Protein AF-A0A941I2F0-F1 (afdb_monomer_lite)

InterPro domains:
  IPR019109 Magnetosome protein MamF/MmsF [PF09685] (16-125)

Secondary structure (DSSP, 8-state):
---PPPPHHHHHHHHHHHHHHHHHHHT-HHHHHHHHHHHHHHHTT-S-HHHHHHHHHHHHHHHHHHHHHHHHHHHHHHHS-TT-HHHHHHHHHHHHHHHHHHHHHHHHHHHHHHTT-----TTT---S-----

pLDDT: mean 85.78, std 14.59, range [35.97, 96.94]

Foldseek 3Di:
DPPPQDDPVLLVLLLLLLVLLLCLLPPNVVVSLVVLVVSCVVCVVPPDPSNNQSSVCSNVLSVVLVCVLVVVLVVLVVPDDPPDPVSVVVNVVVNVVSSVVSNVVSVVSNVCSNVVHRDADPVHRDPPDPPDD

Radius of gyration: 17.44 Å; chains: 1; bounding box: 55×26×45 Å

Structure (mmCIF, N/CA/C/O backbone):
data_AF-A0A941I2F0-F1
#
_entry.id   AF-A0A941I2F0-F1
#
loop_
_atom_site.group_PDB
_atom_site.id
_atom_site.type_symbol
_atom_site.label_atom_id
_atom_site.label_alt_id
_atom_site.label_comp_id
_atom_site.label_asym_id
_atom_site.label_entity_id
_atom_site.label_seq_id
_atom_site.pdbx_PDB_ins_code
_atom_site.Cartn_x
_atom_site.Cartn_y
_atom_site.Cartn_z
_atom_site.occupancy
_atom_site.B_iso_or_equiv
_atom_site.auth_seq_id
_atom_site.auth_comp_id
_atom_site.auth_asym_id
_atom_site.auth_atom_id
_atom_site.pdbx_PDB_model_num
ATOM 1 N N . MET A 1 1 ? -28.954 8.403 13.097 1.00 41.62 1 MET A N 1
ATOM 2 C CA . MET A 1 1 ? -27.986 7.330 13.417 1.00 41.62 1 MET A CA 1
ATOM 3 C C . MET A 1 1 ? -26.978 7.910 14.399 1.00 41.62 1 MET A C 1
ATOM 5 O O . MET A 1 1 ? -26.271 8.837 14.033 1.00 41.62 1 MET A O 1
ATOM 9 N N . LYS A 1 2 ? -27.016 7.498 15.673 1.00 35.97 2 LYS A N 1
ATOM 10 C CA . LYS A 1 2 ? -26.132 8.026 16.726 1.00 35.97 2 LYS A CA 1
ATOM 11 C C . LYS A 1 2 ? -24.706 7.631 16.341 1.00 35.97 2 LYS A C 1
ATOM 13 O O . LYS A 1 2 ? -24.436 6.437 16.247 1.00 35.97 2 LYS A O 1
ATOM 18 N N . ILE A 1 3 ? -23.839 8.596 16.041 1.00 53.66 3 ILE A N 1
ATOM 19 C CA . ILE A 1 3 ? -22.414 8.311 15.876 1.00 53.66 3 ILE A CA 1
ATOM 20 C C . ILE A 1 3 ? -21.947 7.926 17.280 1.00 53.66 3 ILE A C 1
ATOM 22 O O . ILE A 1 3 ? -21.786 8.793 18.133 1.00 53.66 3 ILE A O 1
ATOM 26 N N . LEU A 1 4 ? -21.916 6.622 17.577 1.00 63.59 4 LEU A N 1
ATOM 27 C CA . LEU A 1 4 ? -21.262 6.140 18.785 1.00 63.59 4 LEU A CA 1
ATOM 28 C C . LEU A 1 4 ? -19.812 6.595 18.662 1.00 63.59 4 LEU A C 1
ATOM 30 O O . LEU A 1 4 ? -19.158 6.291 17.665 1.00 63.59 4 LEU A O 1
ATOM 34 N N . GLU A 1 5 ? -19.344 7.347 19.653 1.00 75.50 5 GLU A N 1
ATOM 35 C CA . GLU A 1 5 ? -17.921 7.614 19.816 1.00 75.50 5 GLU A CA 1
ATOM 36 C C . GLU A 1 5 ? -17.171 6.274 19.692 1.00 75.50 5 GLU A C 1
ATOM 38 O O . GLU A 1 5 ? -17.550 5.302 20.361 1.00 75.50 5 GLU A O 1
ATOM 43 N N . PRO A 1 6 ? -16.174 6.173 18.797 1.00 78.25 6 PRO A N 1
ATOM 44 C CA . PRO A 1 6 ? -15.501 4.914 18.520 1.00 78.25 6 PRO A CA 1
ATOM 45 C C . PRO A 1 6 ? -14.840 4.386 19.789 1.00 78.25 6 PRO A C 1
ATOM 47 O O . PRO A 1 6 ? -14.149 5.111 20.511 1.00 78.25 6 PRO A O 1
ATOM 50 N N . THR A 1 7 ? -15.039 3.100 20.071 1.00 88.62 7 THR A N 1
ATOM 51 C CA . THR A 1 7 ? -14.451 2.495 21.265 1.00 88.62 7 THR A CA 1
ATOM 52 C C . THR A 1 7 ? -12.928 2.429 21.138 1.00 88.62 7 THR A C 1
ATOM 54 O O . THR A 1 7 ? -12.366 2.311 20.045 1.00 88.62 7 THR A O 1
ATOM 57 N N . LYS A 1 8 ? -12.223 2.444 22.275 1.00 88.75 8 LYS A N 1
ATOM 58 C CA . LYS A 1 8 ? -10.757 2.301 22.297 1.00 88.75 8 LYS A CA 1
ATOM 59 C C . LYS A 1 8 ? -10.294 1.027 21.572 1.00 88.75 8 LYS A C 1
ATOM 61 O O . LYS A 1 8 ? -9.271 1.050 20.893 1.00 88.75 8 LYS A O 1
ATOM 66 N N . GLN A 1 9 ? -11.066 -0.055 21.679 1.00 90.75 9 GLN A N 1
ATOM 67 C CA . GLN A 1 9 ? -10.789 -1.324 21.0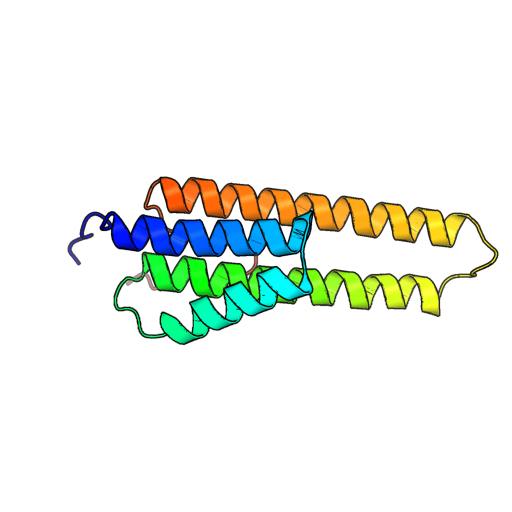08 1.00 90.75 9 GLN A CA 1
ATOM 68 C C . GLN A 1 9 ? -10.900 -1.206 19.479 1.00 90.75 9 GLN A C 1
ATOM 70 O O . GLN A 1 9 ? -10.044 -1.715 18.760 1.00 90.75 9 GLN A O 1
ATOM 75 N N . GLU A 1 10 ? -11.899 -0.488 18.963 1.00 90.06 10 GLU A N 1
ATOM 76 C CA . GLU A 1 10 ? -12.048 -0.249 17.521 1.00 90.06 10 GLU A CA 1
ATOM 77 C C . GLU A 1 10 ? -10.893 0.577 16.952 1.00 90.06 10 GLU A C 1
ATOM 79 O O . GLU A 1 10 ? -10.351 0.234 15.901 1.00 90.06 10 GLU A O 1
ATOM 84 N N . ILE A 1 11 ? -10.466 1.616 17.677 1.00 91.25 11 ILE A N 1
ATOM 85 C CA . ILE A 1 11 ? -9.292 2.429 17.325 1.00 91.25 11 ILE A CA 1
ATOM 86 C C . ILE A 1 11 ? -8.024 1.565 17.289 1.00 91.25 11 ILE A C 1
ATOM 88 O O . ILE A 1 11 ? -7.201 1.698 16.380 1.00 91.25 11 ILE A O 1
ATOM 92 N N . GLN A 1 12 ? -7.860 0.643 18.241 1.00 92.50 12 GLN A N 1
ATOM 93 C CA . GLN A 1 12 ? -6.717 -0.272 18.270 1.00 92.50 12 GLN A CA 1
ATOM 94 C C . GLN A 1 12 ? -6.710 -1.227 17.075 1.00 92.50 12 GLN A C 1
ATOM 96 O O . GLN A 1 12 ? -5.672 -1.389 16.437 1.00 92.50 12 GLN A O 1
ATOM 101 N N . ILE A 1 13 ? -7.849 -1.826 16.723 1.00 91.00 13 ILE A N 1
ATOM 102 C CA . ILE A 1 13 ? -7.932 -2.733 15.568 1.00 91.00 13 ILE A CA 1
ATOM 103 C C . ILE A 1 13 ? -7.689 -1.961 14.264 1.00 91.00 13 ILE A C 1
ATOM 105 O O . ILE A 1 13 ? -6.891 -2.397 13.433 1.00 91.00 13 ILE A O 1
ATOM 109 N N . ALA A 1 14 ? -8.316 -0.791 14.102 1.00 92.19 14 ALA A N 1
ATOM 110 C CA . ALA A 1 14 ? -8.147 0.053 12.920 1.00 92.19 14 ALA A CA 1
ATOM 111 C C . ALA A 1 14 ? -6.693 0.526 12.748 1.00 92.19 14 ALA A C 1
ATOM 113 O O . ALA A 1 14 ? -6.138 0.440 11.653 1.00 92.19 14 ALA A O 1
ATOM 114 N N . SER A 1 15 ? -6.048 0.976 13.828 1.00 93.62 15 SER A N 1
ATOM 115 C CA . SER A 1 15 ? -4.645 1.404 13.777 1.00 93.62 15 SER A CA 1
ATOM 116 C C . SER A 1 15 ? -3.699 0.227 13.539 1.00 93.62 15 SER A C 1
ATOM 118 O O . SER A 1 15 ? -2.787 0.360 12.732 1.00 93.62 15 SER A O 1
ATOM 120 N N . THR A 1 16 ? -3.966 -0.950 14.119 1.00 94.38 16 THR A N 1
ATOM 121 C CA . THR A 1 16 ? -3.192 -2.178 13.852 1.00 94.38 16 THR A CA 1
ATOM 122 C C . THR A 1 16 ? -3.251 -2.566 12.377 1.00 94.38 16 THR A C 1
ATOM 124 O O . THR A 1 16 ? -2.223 -2.909 11.798 1.00 94.38 16 THR A O 1
ATOM 127 N N . ALA A 1 17 ? -4.418 -2.465 11.735 1.00 92.88 17 ALA A N 1
ATOM 128 C CA . ALA A 1 17 ? -4.549 -2.729 10.304 1.00 92.88 17 ALA A CA 1
ATOM 129 C C . ALA A 1 17 ? -3.693 -1.770 9.459 1.00 92.88 17 ALA A C 1
ATOM 131 O O . ALA A 1 17 ? -2.966 -2.212 8.568 1.00 92.88 17 ALA A O 1
ATOM 132 N N . ALA A 1 18 ? -3.714 -0.473 9.776 1.00 93.12 18 ALA A N 1
ATOM 133 C CA . ALA A 1 18 ? -2.884 0.520 9.096 1.00 93.12 18 ALA A CA 1
ATOM 134 C C . ALA A 1 18 ? -1.377 0.312 9.355 1.00 93.12 18 ALA A C 1
ATOM 136 O O . ALA A 1 18 ? -0.563 0.446 8.441 1.00 93.12 18 ALA A O 1
ATOM 137 N N . THR A 1 19 ? -0.993 -0.075 10.574 1.00 94.94 19 THR A N 1
ATOM 138 C CA . THR A 1 19 ? 0.391 -0.420 10.921 1.00 94.94 19 THR A CA 1
ATOM 139 C C . THR A 1 19 ? 0.868 -1.667 10.184 1.00 94.94 19 THR A C 1
ATOM 141 O O . THR A 1 19 ? 1.978 -1.660 9.662 1.00 94.94 19 THR A O 1
ATOM 144 N N . LEU A 1 20 ? 0.049 -2.718 10.087 1.00 93.81 20 LEU A N 1
ATOM 145 C CA . LEU A 1 20 ? 0.385 -3.925 9.326 1.00 93.81 20 LEU A CA 1
ATOM 146 C C . LEU A 1 20 ? 0.533 -3.628 7.831 1.00 93.81 20 LEU A C 1
ATOM 148 O O . LEU A 1 20 ? 1.452 -4.141 7.198 1.00 93.81 20 LEU A O 1
ATOM 152 N N . TYR A 1 21 ? -0.306 -2.750 7.276 1.00 93.62 21 TYR A N 1
ATOM 153 C CA . TYR A 1 21 ? -0.127 -2.243 5.915 1.00 93.62 21 TYR A CA 1
ATOM 154 C C . TYR A 1 21 ? 1.218 -1.518 5.739 1.00 93.62 21 TYR A C 1
ATOM 156 O O . TYR A 1 21 ? 1.950 -1.806 4.792 1.00 93.62 21 TYR A O 1
ATOM 164 N N . LEU A 1 22 ? 1.574 -0.612 6.657 1.00 93.81 22 LEU A N 1
ATOM 165 C CA . LEU A 1 22 ? 2.858 0.095 6.615 1.00 93.81 22 LEU A CA 1
ATOM 166 C C . LEU A 1 22 ? 4.038 -0.870 6.750 1.00 93.81 22 LEU A C 1
ATOM 168 O O . LEU A 1 22 ? 5.001 -0.757 6.000 1.00 93.81 22 LEU A O 1
ATOM 172 N N . LEU A 1 23 ? 3.948 -1.850 7.651 1.00 94.19 23 LEU A N 1
ATOM 173 C CA . LEU A 1 23 ? 4.983 -2.862 7.843 1.00 94.19 23 LEU A CA 1
ATOM 174 C C . LEU A 1 23 ? 5.163 -3.731 6.592 1.00 94.19 23 LEU A C 1
ATOM 176 O O . LEU A 1 23 ? 6.299 -4.051 6.237 1.00 94.19 23 LEU A O 1
ATOM 180 N N . ASN A 1 24 ? 4.060 -4.054 5.908 1.00 93.62 24 ASN A N 1
ATOM 181 C CA . ASN A 1 24 ? 4.067 -4.755 4.626 1.00 93.62 24 ASN A CA 1
ATOM 182 C C . ASN A 1 24 ? 4.819 -3.956 3.559 1.00 93.62 24 ASN A C 1
ATOM 184 O O . ASN A 1 24 ? 5.621 -4.509 2.820 1.00 93.62 24 ASN A O 1
ATOM 188 N N . ILE A 1 25 ? 4.612 -2.647 3.479 1.00 89.62 25 ILE A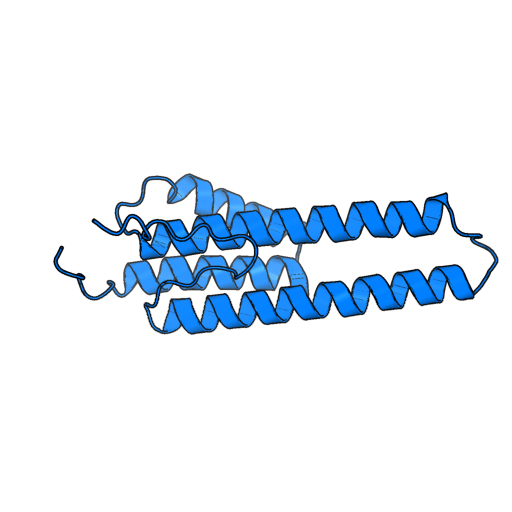 N 1
ATOM 189 C CA . ILE A 1 25 ? 5.312 -1.860 2.464 1.00 89.62 25 ILE A CA 1
ATOM 190 C C . ILE A 1 25 ? 6.773 -1.622 2.852 1.00 89.62 25 ILE A C 1
ATOM 192 O O . ILE A 1 25 ? 7.628 -1.675 1.984 1.00 89.62 25 ILE A O 1
ATOM 196 N N . LEU A 1 26 ? 7.087 -1.417 4.131 1.00 89.81 26 LEU A N 1
ATOM 197 C CA . LEU A 1 26 ? 8.386 -0.875 4.525 1.00 89.81 26 LEU A CA 1
ATOM 198 C C . LEU A 1 26 ? 9.465 -1.930 4.823 1.00 89.81 26 LEU A C 1
ATOM 200 O O . LEU A 1 26 ? 10.620 -1.721 4.465 1.00 89.81 26 LEU A O 1
ATOM 204 N N . ILE A 1 27 ? 9.123 -3.029 5.511 1.00 86.69 27 ILE A N 1
ATOM 205 C CA . ILE A 1 27 ? 10.139 -3.944 6.077 1.00 86.69 27 ILE A CA 1
ATOM 206 C C . ILE A 1 27 ? 9.839 -5.421 5.782 1.00 86.69 27 ILE A C 1
ATOM 208 O O . ILE A 1 27 ? 10.747 -6.171 5.432 1.00 86.69 27 ILE A O 1
ATOM 212 N N . LEU A 1 28 ? 8.586 -5.868 5.936 1.00 90.06 28 LEU A N 1
ATOM 213 C CA . LEU A 1 28 ? 8.211 -7.285 5.841 1.00 90.06 28 LEU A CA 1
ATOM 214 C C . LEU A 1 28 ? 6.954 -7.475 4.975 1.00 90.06 28 LEU A C 1
ATOM 216 O O . LEU A 1 28 ? 5.884 -7.729 5.530 1.00 90.06 28 LEU A O 1
ATOM 220 N N . PRO A 1 29 ? 7.052 -7.412 3.635 1.00 80.94 29 PRO A N 1
ATOM 221 C CA . PRO A 1 29 ? 5.893 -7.503 2.748 1.00 80.94 29 PRO A CA 1
ATOM 222 C C . PRO A 1 29 ? 5.082 -8.774 2.958 1.00 80.94 29 PRO A C 1
ATOM 224 O O . PRO A 1 29 ? 3.967 -8.741 3.471 1.00 80.94 29 PRO A O 1
ATOM 227 N N . PHE A 1 30 ? 5.664 -9.933 2.672 1.00 86.75 30 PHE A N 1
ATOM 228 C CA . PHE A 1 30 ? 4.901 -11.176 2.732 1.00 86.75 30 PHE A CA 1
ATOM 229 C C . PHE A 1 30 ? 4.390 -11.495 4.141 1.00 86.75 30 PHE A C 1
ATOM 231 O O . PHE A 1 30 ? 3.231 -11.873 4.298 1.00 86.75 30 PHE A O 1
ATOM 238 N N . LEU A 1 31 ? 5.212 -11.296 5.177 1.00 89.75 31 LEU A N 1
ATOM 239 C CA . LEU A 1 31 ? 4.803 -11.633 6.539 1.00 89.75 31 LEU A CA 1
ATOM 240 C C . LEU A 1 31 ? 3.720 -10.685 7.066 1.00 89.75 31 LEU A C 1
ATOM 242 O O . LEU A 1 31 ? 2.715 -11.145 7.605 1.00 89.75 31 LEU A O 1
ATOM 246 N N . ALA A 1 32 ? 3.883 -9.371 6.898 1.00 91.31 32 ALA A N 1
ATOM 247 C CA . ALA A 1 32 ? 2.891 -8.418 7.379 1.00 91.31 32 ALA A CA 1
ATOM 248 C C . ALA A 1 32 ? 1.596 -8.478 6.559 1.00 91.31 32 ALA A C 1
ATOM 250 O O . ALA A 1 32 ? 0.523 -8.288 7.129 1.00 91.31 32 ALA A O 1
ATOM 251 N N . PHE A 1 33 ? 1.659 -8.825 5.268 1.00 91.38 33 PHE A N 1
ATOM 252 C CA . PHE A 1 33 ? 0.463 -9.109 4.476 1.00 91.38 33 PHE A CA 1
ATOM 253 C C . PHE A 1 33 ? -0.300 -10.329 4.996 1.00 91.38 33 PHE A C 1
ATOM 255 O O . PHE A 1 33 ? -1.518 -10.265 5.147 1.00 91.38 33 PHE A O 1
ATOM 262 N N . VAL A 1 34 ? 0.394 -11.422 5.333 1.00 93.06 34 VAL A N 1
ATOM 263 C CA . VAL A 1 34 ? -0.242 -12.606 5.935 1.00 93.06 34 VAL A CA 1
ATOM 264 C C . VAL A 1 34 ? -0.890 -12.250 7.273 1.00 93.06 34 VAL A C 1
ATOM 266 O O . VAL A 1 34 ? -2.042 -12.610 7.509 1.00 93.06 34 VAL A O 1
ATOM 269 N N . LEU A 1 35 ? -0.206 -11.486 8.129 1.00 93.25 35 LEU A N 1
ATOM 270 C CA . LEU A 1 35 ? -0.777 -11.013 9.394 1.00 93.25 35 LEU A CA 1
ATOM 271 C C . LEU A 1 35 ? -1.999 -10.108 9.177 1.00 93.25 35 LEU A C 1
ATOM 273 O O . LEU A 1 35 ? -2.991 -10.240 9.894 1.00 93.25 35 LEU A O 1
ATOM 277 N N . LEU A 1 36 ? -1.960 -9.227 8.174 1.00 92.19 36 LEU A N 1
ATOM 278 C CA . LEU A 1 36 ? -3.091 -8.380 7.799 1.00 92.19 36 LEU A CA 1
ATOM 279 C C . LEU A 1 36 ? -4.271 -9.214 7.284 1.00 92.19 36 LEU A C 1
ATOM 281 O O . LEU A 1 36 ? -5.409 -8.939 7.655 1.00 92.19 36 LEU A O 1
ATOM 285 N N . LEU A 1 37 ? -4.012 -10.259 6.495 1.00 92.12 37 LEU A N 1
ATOM 286 C CA . LEU A 1 37 ? -5.032 -11.182 6.001 1.00 92.12 37 LEU A CA 1
ATOM 287 C C . LEU A 1 37 ? -5.686 -11.963 7.148 1.00 92.12 37 LEU A C 1
ATOM 289 O O . LEU A 1 37 ? -6.909 -12.086 7.183 1.00 92.12 37 LEU A O 1
ATOM 293 N N . VAL A 1 38 ? -4.898 -12.442 8.114 1.00 94.12 38 VAL A N 1
ATOM 294 C CA . VAL A 1 38 ? -5.415 -13.103 9.324 1.00 94.12 38 VAL A CA 1
ATOM 295 C C . VAL A 1 38 ? -6.261 -12.130 10.147 1.00 94.12 38 VAL A C 1
ATOM 297 O O . VAL A 1 38 ? -7.364 -12.475 10.576 1.00 94.12 38 VAL A O 1
ATOM 300 N N . LEU A 1 39 ? -5.792 -10.891 10.333 1.00 92.19 39 LEU A N 1
ATOM 301 C CA . LEU A 1 39 ? -6.553 -9.852 11.028 1.00 92.19 39 LEU A CA 1
ATOM 302 C C . LEU A 1 39 ? -7.867 -9.542 10.297 1.00 92.19 39 LEU A C 1
ATOM 304 O O . LEU A 1 39 ? -8.906 -9.413 10.952 1.00 92.19 39 LEU A O 1
ATOM 308 N N . TYR A 1 40 ? -7.820 -9.484 8.962 1.00 91.31 40 TYR A N 1
ATOM 309 C CA . TYR A 1 40 ? -8.972 -9.295 8.088 1.00 91.31 40 TYR A CA 1
ATOM 310 C C . TYR A 1 40 ? -10.001 -10.410 8.257 1.00 91.31 40 TYR A C 1
ATOM 312 O O . TYR A 1 40 ? -11.162 -10.138 8.544 1.00 91.31 40 TYR A O 1
ATOM 320 N N . GLN A 1 41 ? -9.578 -11.669 8.159 1.00 91.12 41 GLN A N 1
ATOM 321 C CA . GLN A 1 41 ? -10.462 -12.824 8.327 1.00 91.12 41 GLN A CA 1
ATOM 322 C C . GLN A 1 41 ? -11.075 -12.896 9.727 1.00 91.12 41 GLN A C 1
ATOM 324 O O . GLN A 1 41 ? -12.226 -13.297 9.863 1.00 91.12 41 GLN A O 1
ATOM 329 N N . ARG A 1 42 ? -10.344 -12.477 10.765 1.00 90.62 42 ARG A N 1
ATOM 330 C CA . ARG A 1 42 ? -10.831 -12.497 12.150 1.00 90.62 42 ARG A CA 1
ATOM 331 C C . ARG A 1 42 ? -11.863 -11.406 12.453 1.00 90.62 42 ARG A C 1
ATOM 333 O O . ARG A 1 42 ? -12.714 -11.617 13.308 1.00 90.62 42 ARG A O 1
ATOM 340 N N . HIS A 1 43 ? -11.789 -10.255 11.782 1.00 88.62 43 HIS A N 1
ATOM 341 C CA . HIS A 1 43 ? -12.650 -9.095 12.061 1.00 88.62 43 HIS A CA 1
ATOM 342 C C . HIS A 1 43 ? -13.515 -8.663 10.866 1.00 88.62 43 HIS A C 1
ATOM 344 O O . HIS A 1 43 ? -14.078 -7.570 10.887 1.00 88.62 43 HIS A O 1
ATOM 350 N N . ARG A 1 44 ? -13.657 -9.509 9.836 1.00 82.81 44 ARG A N 1
ATOM 351 C CA . ARG A 1 44 ? -14.486 -9.228 8.647 1.00 82.81 44 ARG A CA 1
ATOM 352 C C . ARG A 1 44 ? -15.947 -8.931 8.983 1.00 82.81 44 ARG A C 1
ATOM 354 O O . ARG A 1 44 ? -16.532 -8.056 8.359 1.00 82.81 44 ARG A O 1
ATOM 361 N N . ASP A 1 45 ? -16.495 -9.602 9.995 1.00 84.19 45 ASP A N 1
ATOM 362 C CA . ASP A 1 45 ? -17.903 -9.482 10.395 1.00 84.19 45 ASP A CA 1
ATOM 363 C C . ASP A 1 45 ? -18.071 -8.564 11.627 1.00 84.19 45 ASP A C 1
ATOM 365 O O . ASP A 1 45 ? -19.094 -8.583 12.310 1.00 84.19 45 ASP A O 1
ATOM 369 N N . HIS A 1 46 ? -17.052 -7.755 11.948 1.00 84.62 46 HIS A N 1
ATOM 370 C CA . HIS A 1 46 ? -17.090 -6.847 13.094 1.00 84.62 46 HIS A CA 1
ATOM 371 C C . HIS A 1 46 ? -18.136 -5.743 12.878 1.00 84.62 46 HIS A C 1
ATOM 373 O O . HIS A 1 46 ? -18.117 -5.062 11.860 1.00 84.62 46 HIS A O 1
ATOM 379 N N . VAL A 1 47 ? -19.019 -5.508 13.849 1.00 82.00 47 VAL A N 1
ATOM 380 C CA . VAL A 1 47 ? -20.157 -4.570 13.720 1.00 82.00 47 VAL A CA 1
ATOM 381 C C . VAL A 1 47 ? -19.765 -3.096 13.534 1.00 82.00 47 VAL A C 1
ATOM 383 O O . VAL A 1 47 ? -20.547 -2.317 12.995 1.00 82.00 47 VAL A O 1
ATOM 386 N N . SER A 1 48 ? -18.557 -2.699 13.951 1.00 84.94 48 SER A N 1
ATOM 387 C CA . SER A 1 48 ? -18.070 -1.321 13.776 1.00 84.94 48 SER A CA 1
ATOM 388 C C . SER A 1 48 ? -17.660 -1.018 12.333 1.00 84.94 48 SER A C 1
ATOM 390 O O . SER A 1 48 ? -16.764 -1.653 11.765 1.00 84.94 48 SER A O 1
ATOM 392 N N . THR A 1 49 ? -18.256 0.038 11.779 1.00 84.12 49 THR A N 1
ATOM 393 C CA . THR A 1 49 ? -17.933 0.578 10.454 1.00 84.12 49 THR A CA 1
ATOM 394 C C . THR A 1 49 ? -16.511 1.135 10.378 1.00 84.12 49 THR A C 1
ATOM 396 O O . THR A 1 49 ? -15.894 1.048 9.317 1.00 84.12 49 THR A O 1
ATOM 399 N N . LEU A 1 50 ? -15.949 1.645 11.484 1.00 84.94 50 LEU A N 1
ATOM 400 C CA . LEU A 1 50 ? -14.562 2.125 11.546 1.00 84.94 50 LEU A CA 1
ATOM 401 C C . LEU A 1 50 ? -13.579 0.986 11.274 1.00 84.94 50 LEU A C 1
ATOM 403 O O . LEU A 1 50 ? -12.693 1.116 10.426 1.00 84.94 50 LEU A O 1
ATOM 407 N N . VAL A 1 51 ? -13.770 -0.134 11.975 1.00 86.31 51 VAL A N 1
ATOM 408 C CA . VAL A 1 51 ? -12.915 -1.318 11.862 1.00 86.31 51 VAL A CA 1
ATOM 409 C C . VAL A 1 51 ? -12.985 -1.877 10.451 1.00 86.31 51 VAL A C 1
ATOM 411 O O . VAL A 1 51 ? -11.943 -1.997 9.813 1.00 86.31 51 VAL A O 1
ATOM 414 N N . GLN A 1 52 ? -14.188 -2.145 9.930 1.00 86.94 52 GLN A N 1
ATOM 415 C CA . GLN A 1 52 ? -14.348 -2.700 8.581 1.00 86.94 52 GLN A CA 1
ATOM 416 C C . GLN A 1 52 ? -13.722 -1.805 7.507 1.00 86.94 52 GLN A C 1
ATOM 418 O O . GLN A 1 52 ? -13.045 -2.299 6.604 1.00 86.94 52 GLN A O 1
ATOM 423 N N . CYS A 1 53 ? -13.923 -0.490 7.615 1.00 86.56 53 CYS A N 1
ATOM 424 C CA . CYS A 1 53 ? -13.411 0.474 6.654 1.00 86.56 53 CYS A CA 1
ATOM 425 C C . CYS A 1 53 ? -11.878 0.424 6.566 1.00 86.56 53 CYS A C 1
ATOM 427 O O . CYS A 1 53 ? -11.335 0.198 5.483 1.00 86.56 53 CYS A O 1
ATOM 429 N N . HIS A 1 54 ? -11.184 0.540 7.704 1.00 88.50 54 HIS A N 1
ATOM 430 C CA . HIS A 1 54 ? -9.718 0.490 7.750 1.00 88.50 54 HIS A CA 1
ATOM 431 C C . HIS A 1 54 ? -9.163 -0.891 7.366 1.00 88.50 54 HIS A C 1
ATOM 433 O O . HIS A 1 54 ? -8.159 -0.959 6.662 1.00 88.50 54 HIS A O 1
ATOM 439 N N . LEU A 1 55 ? -9.840 -1.989 7.729 1.00 88.81 55 LEU A N 1
ATOM 440 C CA . LEU A 1 55 ? -9.453 -3.357 7.346 1.00 88.81 55 LEU A CA 1
ATOM 441 C C . LEU A 1 55 ? -9.490 -3.561 5.825 1.00 88.81 55 LEU A C 1
ATOM 443 O O . LEU A 1 55 ? -8.509 -3.997 5.221 1.00 88.81 55 LEU A O 1
ATOM 447 N N . ILE A 1 56 ? -10.625 -3.233 5.197 1.00 88.06 56 ILE A N 1
ATOM 448 C CA . ILE A 1 56 ? -10.830 -3.394 3.751 1.00 88.06 56 ILE A CA 1
ATOM 449 C C . ILE A 1 56 ? -9.869 -2.490 2.983 1.00 88.06 56 ILE A C 1
ATOM 451 O O . ILE A 1 56 ? -9.325 -2.888 1.954 1.00 88.06 56 ILE A O 1
ATOM 455 N N . GLN A 1 57 ? -9.646 -1.272 3.470 1.00 87.69 57 GLN A N 1
ATOM 456 C CA . GLN A 1 57 ? -8.750 -0.323 2.826 1.00 87.69 57 GLN A CA 1
ATOM 457 C C . GLN A 1 57 ? -7.291 -0.733 2.915 1.00 87.69 57 GLN A C 1
ATOM 459 O O . GLN A 1 57 ? -6.622 -0.713 1.887 1.00 87.69 57 GLN A O 1
ATOM 464 N N . ALA A 1 58 ? -6.819 -1.157 4.088 1.00 90.94 58 ALA A N 1
ATOM 465 C CA . ALA A 1 58 ? -5.471 -1.687 4.254 1.00 90.94 58 ALA A CA 1
ATOM 466 C C . ALA A 1 58 ? -5.239 -2.895 3.331 1.00 90.94 58 ALA A C 1
ATOM 468 O O . ALA A 1 58 ? -4.229 -2.953 2.629 1.00 90.94 58 ALA A O 1
ATOM 469 N N . MET A 1 59 ? -6.210 -3.815 3.251 1.00 91.25 59 MET A N 1
ATOM 470 C CA . MET A 1 59 ? -6.146 -4.976 2.357 1.00 91.25 59 MET A CA 1
ATOM 471 C C . MET A 1 59 ? -6.092 -4.574 0.881 1.00 91.25 59 MET A C 1
ATOM 473 O O . MET A 1 59 ? -5.198 -5.001 0.152 1.00 91.25 59 MET A O 1
ATOM 477 N N . ARG A 1 60 ? -7.023 -3.728 0.425 1.00 90.19 60 ARG A N 1
ATOM 478 C CA . ARG A 1 60 ? -7.078 -3.288 -0.978 1.00 90.19 60 ARG A CA 1
ATOM 479 C C . ARG A 1 60 ? -5.852 -2.475 -1.368 1.00 90.19 60 ARG A C 1
ATOM 481 O O . ARG A 1 60 ? -5.349 -2.659 -2.471 1.00 90.19 60 ARG A O 1
ATOM 488 N N . ALA A 1 61 ? -5.368 -1.606 -0.484 1.00 90.25 61 ALA A N 1
ATOM 489 C CA . ALA A 1 61 ? -4.161 -0.826 -0.719 1.00 90.25 61 ALA A CA 1
ATOM 490 C C . ALA A 1 61 ? -2.929 -1.734 -0.819 1.00 90.25 61 ALA A C 1
ATOM 492 O O . ALA A 1 61 ? -2.143 -1.564 -1.743 1.00 90.25 61 ALA A O 1
ATOM 493 N N . SER A 1 62 ? -2.790 -2.729 0.065 1.00 91.75 62 SER A N 1
ATOM 494 C CA . SER A 1 62 ? -1.673 -3.682 0.031 1.00 91.75 62 SER A CA 1
ATOM 495 C C . SER A 1 62 ? -1.659 -4.510 -1.261 1.00 91.75 62 SER A C 1
ATOM 497 O O . SER A 1 62 ? -0.630 -4.592 -1.932 1.00 91.75 62 SER A O 1
ATOM 499 N N . VAL A 1 63 ? -2.817 -5.041 -1.671 1.00 92.12 63 VAL A N 1
ATOM 500 C CA . VAL A 1 63 ? -2.957 -5.788 -2.932 1.00 92.12 63 VAL A CA 1
ATOM 501 C C . VAL A 1 63 ? -2.681 -4.893 -4.141 1.00 92.12 63 VAL A C 1
ATOM 503 O O . VAL A 1 63 ? -1.931 -5.287 -5.030 1.00 92.12 63 VAL A O 1
ATOM 506 N N . CYS A 1 64 ? -3.242 -3.681 -4.169 1.00 91.94 64 CYS A N 1
ATOM 507 C CA . CYS A 1 64 ? -3.009 -2.718 -5.246 1.00 91.94 64 CYS A CA 1
ATOM 508 C C . CYS A 1 64 ? -1.520 -2.369 -5.370 1.00 91.94 64 CYS A C 1
ATOM 510 O O . CYS A 1 64 ? -0.969 -2.448 -6.465 1.00 91.94 64 CYS A O 1
ATOM 512 N N . ALA A 1 65 ? -0.856 -2.065 -4.250 1.00 90.69 65 ALA A N 1
ATOM 513 C CA . ALA A 1 65 ? 0.569 -1.755 -4.217 1.00 90.69 65 ALA A CA 1
ATOM 514 C C . ALA A 1 65 ? 1.414 -2.910 -4.771 1.00 90.69 65 ALA A C 1
ATOM 516 O O . ALA A 1 65 ? 2.259 -2.687 -5.635 1.00 90.69 65 ALA A O 1
ATOM 517 N N . GLY A 1 66 ? 1.149 -4.144 -4.329 1.00 90.81 66 GLY A N 1
ATOM 518 C CA . GLY A 1 66 ? 1.861 -5.329 -4.808 1.00 90.81 66 GLY A CA 1
ATOM 519 C C . GLY A 1 66 ? 1.657 -5.582 -6.303 1.00 90.81 66 GLY A C 1
ATOM 520 O O . GLY A 1 66 ? 2.628 -5.770 -7.033 1.00 90.81 66 GLY A O 1
ATOM 521 N N . ILE A 1 67 ? 0.408 -5.532 -6.777 1.00 93.50 67 ILE A N 1
ATOM 522 C CA . ILE A 1 67 ? 0.078 -5.738 -8.194 1.00 93.50 67 ILE A CA 1
ATOM 523 C C . ILE A 1 67 ? 0.750 -4.678 -9.065 1.00 93.50 67 ILE A C 1
ATOM 525 O O . ILE A 1 67 ? 1.374 -5.018 -10.067 1.00 93.50 67 ILE A O 1
ATOM 529 N N . 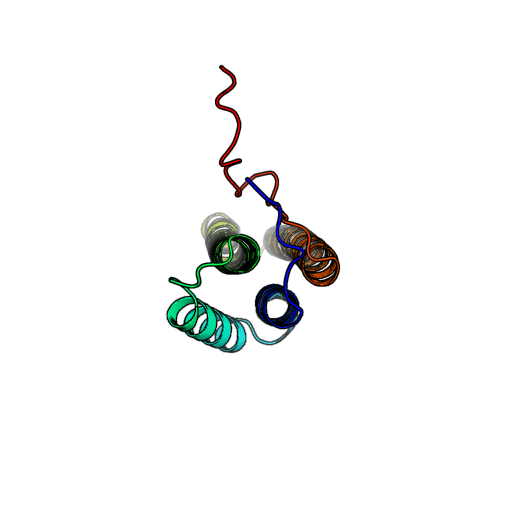MET A 1 68 ? 0.636 -3.403 -8.694 1.00 92.62 68 MET A N 1
ATOM 530 C CA . MET A 1 68 ? 1.158 -2.301 -9.498 1.00 92.62 68 MET A CA 1
ATOM 531 C C . MET A 1 68 ? 2.689 -2.363 -9.570 1.00 92.62 68 MET A C 1
ATOM 533 O O . MET A 1 68 ? 3.251 -2.268 -10.659 1.00 92.62 68 MET A O 1
ATOM 537 N N . LEU A 1 69 ? 3.344 -2.649 -8.437 1.00 91.75 69 LEU A N 1
ATOM 538 C CA . LEU A 1 69 ? 4.792 -2.825 -8.368 1.00 91.75 69 LEU A CA 1
ATOM 539 C C . LEU A 1 69 ? 5.263 -3.973 -9.265 1.00 91.75 69 LEU A C 1
ATOM 541 O O . LEU A 1 69 ? 6.197 -3.779 -10.036 1.00 91.75 69 LEU A O 1
ATOM 545 N N . VAL A 1 70 ? 4.617 -5.141 -9.216 1.00 93.38 70 VAL A N 1
ATOM 546 C CA . VAL A 1 70 ? 5.023 -6.306 -10.021 1.00 93.38 70 VAL A CA 1
ATOM 547 C C . VAL A 1 70 ? 4.723 -6.100 -11.505 1.00 93.38 70 VAL A C 1
ATOM 549 O O . VAL A 1 70 ? 5.612 -6.297 -12.329 1.00 93.38 70 VAL A O 1
ATOM 552 N N . LEU A 1 71 ? 3.502 -5.691 -11.861 1.00 95.75 71 LEU A N 1
ATOM 553 C CA . LEU A 1 71 ? 3.075 -5.603 -13.261 1.00 95.75 71 LEU A CA 1
ATOM 554 C C . LEU A 1 71 ? 3.870 -4.565 -14.047 1.00 95.75 71 LEU A C 1
ATOM 556 O O . LEU A 1 71 ? 4.326 -4.850 -15.152 1.00 95.75 71 LEU A O 1
ATOM 560 N N . VAL A 1 72 ? 4.053 -3.367 -13.493 1.00 94.69 72 VAL A N 1
ATOM 561 C CA . VAL A 1 72 ? 4.763 -2.305 -14.213 1.00 94.69 72 VAL A CA 1
ATOM 562 C C . VAL A 1 72 ? 6.262 -2.582 -14.244 1.00 94.69 72 VAL A C 1
ATOM 564 O O . VAL A 1 72 ? 6.876 -2.393 -15.290 1.00 94.69 72 VAL A O 1
ATOM 567 N N . SER A 1 73 ? 6.847 -3.110 -13.161 1.00 95.00 73 SER A N 1
ATOM 568 C CA . SER A 1 73 ? 8.257 -3.530 -13.171 1.00 95.00 73 SER A CA 1
ATOM 569 C C . SER A 1 73 ? 8.511 -4.626 -14.205 1.00 95.00 73 SER A C 1
ATOM 571 O O . SER A 1 73 ? 9.472 -4.542 -14.965 1.00 95.00 73 SER A O 1
ATOM 573 N N . ALA A 1 74 ? 7.624 -5.623 -14.285 1.00 96.12 74 ALA A N 1
ATOM 574 C CA . ALA A 1 74 ? 7.693 -6.656 -15.312 1.00 96.12 74 ALA A CA 1
ATOM 575 C C . ALA A 1 74 ? 7.561 -6.055 -16.716 1.00 96.12 74 ALA A C 1
ATOM 577 O O . ALA A 1 74 ? 8.342 -6.404 -17.590 1.00 96.12 74 ALA A O 1
ATOM 578 N N . GLY A 1 75 ? 6.645 -5.105 -16.930 1.00 96.00 75 GLY A N 1
ATOM 579 C CA . GLY A 1 75 ? 6.528 -4.382 -18.198 1.00 96.00 75 GLY A CA 1
ATOM 580 C C . GLY A 1 75 ? 7.824 -3.669 -18.594 1.00 96.00 75 GLY A C 1
ATOM 581 O O . GLY A 1 75 ? 8.301 -3.847 -19.711 1.00 96.00 75 GLY A O 1
ATOM 582 N N . ILE A 1 76 ? 8.444 -2.926 -17.671 1.00 94.75 76 ILE A N 1
ATOM 583 C CA . ILE A 1 76 ? 9.720 -2.237 -17.924 1.00 94.75 76 ILE A CA 1
ATOM 584 C C . ILE A 1 76 ? 10.815 -3.237 -18.317 1.00 94.75 76 ILE A C 1
ATOM 586 O O . ILE A 1 76 ? 11.566 -2.973 -19.249 1.00 94.75 76 ILE A O 1
ATOM 590 N N . LEU A 1 77 ? 10.893 -4.391 -17.652 1.00 95.81 77 LEU A N 1
ATOM 591 C CA . LEU A 1 77 ? 11.901 -5.416 -17.947 1.00 95.81 77 LEU A CA 1
ATOM 592 C C . LEU A 1 77 ? 11.607 -6.227 -19.219 1.00 95.81 77 LEU A C 1
ATOM 594 O O . LEU A 1 77 ? 12.541 -6.696 -19.862 1.00 95.81 77 LEU A O 1
ATOM 598 N N . LEU A 1 78 ? 10.336 -6.414 -19.584 1.00 96.38 78 LEU A N 1
ATOM 599 C CA . LEU A 1 78 ? 9.938 -7.144 -20.793 1.00 96.38 78 LEU A CA 1
ATOM 600 C C . LEU A 1 78 ? 10.104 -6.302 -22.063 1.00 96.38 78 LEU A C 1
ATOM 602 O O . LEU A 1 78 ? 10.445 -6.849 -23.107 1.00 96.38 78 LEU A O 1
ATOM 606 N N . PHE A 1 79 ? 9.856 -4.991 -21.983 1.00 94.62 79 PHE A N 1
ATOM 607 C CA . PHE A 1 79 ? 9.962 -4.075 -23.126 1.00 94.62 79 PHE A CA 1
ATOM 608 C C . PHE A 1 79 ? 11.280 -3.286 -23.165 1.00 94.62 79 PHE A C 1
ATOM 610 O O . PHE A 1 79 ? 11.592 -2.681 -24.189 1.00 94.62 79 PHE A O 1
ATOM 617 N N . GLY A 1 80 ? 12.034 -3.253 -22.066 1.00 92.06 80 GLY A N 1
ATOM 618 C CA . GLY A 1 80 ? 13.308 -2.547 -21.959 1.00 92.06 80 GLY A CA 1
ATOM 619 C C . GLY A 1 80 ? 14.515 -3.417 -22.304 1.00 92.06 80 GLY A C 1
ATOM 620 O O . GLY A 1 80 ? 14.489 -4.639 -22.180 1.00 92.06 80 GLY A O 1
ATOM 621 N N . ASP A 1 81 ? 15.611 -2.771 -22.702 1.00 93.88 81 ASP A N 1
ATOM 622 C CA . ASP A 1 81 ? 16.899 -3.438 -22.906 1.00 93.88 81 ASP A CA 1
ATOM 623 C C . ASP A 1 81 ? 17.660 -3.543 -21.578 1.00 93.88 81 ASP A C 1
ATOM 625 O O . ASP A 1 81 ? 17.875 -2.546 -20.885 1.00 93.88 81 ASP A O 1
ATOM 629 N N . TRP A 1 82 ? 18.086 -4.755 -21.235 1.00 94.19 82 TRP A N 1
ATOM 630 C CA . TRP A 1 82 ? 18.766 -5.089 -19.985 1.00 94.19 82 TRP A CA 1
ATOM 631 C C . TRP A 1 82 ? 20.202 -4.556 -19.943 1.00 94.19 82 TRP A C 1
ATOM 633 O O . TRP A 1 82 ? 20.739 -4.331 -18.857 1.00 94.19 82 TRP A O 1
ATOM 643 N N . HIS A 1 83 ? 20.811 -4.311 -21.106 1.00 94.88 83 HIS A N 1
ATOM 644 C CA . HIS A 1 83 ? 22.154 -3.735 -21.218 1.00 94.88 83 HIS A CA 1
ATOM 645 C C . HIS A 1 83 ? 22.138 -2.203 -21.170 1.00 94.88 83 HIS A C 1
ATOM 647 O O . HIS A 1 83 ? 23.175 -1.575 -20.957 1.00 94.88 83 HIS A O 1
ATOM 653 N N . HIS A 1 84 ? 20.966 -1.587 -21.341 1.00 95.19 84 HIS A N 1
ATOM 654 C CA . HIS A 1 84 ? 20.823 -0.1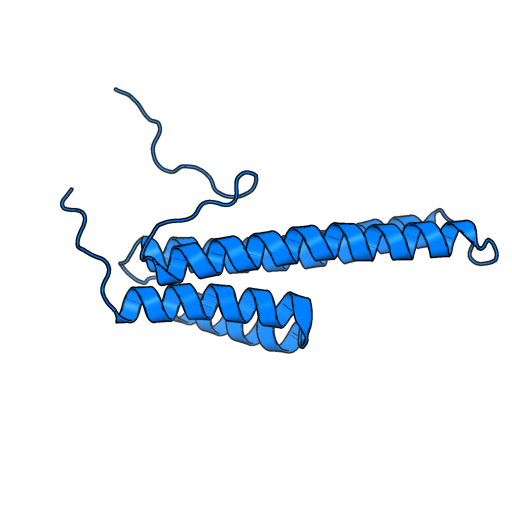42 -21.359 1.00 95.19 84 HIS A CA 1
ATOM 655 C C . HIS A 1 84 ? 20.558 0.412 -19.951 1.00 95.19 84 HIS A C 1
ATOM 657 O O . HIS A 1 84 ? 19.555 0.098 -19.307 1.00 95.19 84 HIS A O 1
ATOM 663 N N . VAL A 1 85 ? 21.424 1.319 -19.484 1.00 95.56 85 VAL A N 1
ATOM 664 C CA . VAL A 1 85 ? 21.337 1.937 -18.142 1.00 95.56 85 VAL A CA 1
ATOM 665 C C . VAL A 1 85 ? 19.993 2.638 -17.908 1.00 95.56 85 VAL A C 1
ATOM 667 O O . VAL A 1 85 ? 19.461 2.618 -16.798 1.00 95.56 85 VAL A O 1
ATOM 670 N N . GLY A 1 86 ? 19.404 3.214 -18.961 1.00 95.94 86 GLY A N 1
ATOM 671 C CA . GLY A 1 86 ? 18.105 3.882 -18.880 1.00 95.94 86 GLY A CA 1
ATOM 672 C C . GLY A 1 86 ? 16.979 2.972 -18.378 1.00 95.94 86 GLY A C 1
ATOM 673 O O . GLY A 1 86 ? 16.159 3.432 -17.590 1.00 95.94 86 GLY A O 1
ATOM 674 N N . THR A 1 87 ? 16.964 1.685 -18.747 1.00 95.38 87 THR A N 1
ATOM 675 C CA . THR A 1 87 ? 15.932 0.726 -18.307 1.00 95.38 87 THR A CA 1
ATOM 676 C C . THR A 1 87 ? 15.939 0.575 -16.788 1.00 95.38 87 THR A C 1
ATOM 678 O O . THR A 1 87 ? 14.899 0.679 -16.137 1.00 95.38 87 THR A O 1
ATOM 681 N N . TRP A 1 88 ? 17.130 0.421 -16.207 1.00 96.31 88 TRP A N 1
ATOM 682 C CA . TRP A 1 88 ? 17.324 0.323 -14.762 1.00 96.31 88 TRP A CA 1
ATOM 683 C C . TRP A 1 88 ? 16.993 1.630 -14.046 1.00 96.31 88 TRP A C 1
ATOM 685 O O . TRP A 1 88 ? 16.361 1.611 -12.991 1.00 96.31 88 TRP A O 1
ATOM 695 N N . MET A 1 89 ? 17.362 2.770 -14.635 1.00 96.94 89 MET A N 1
ATOM 696 C CA . MET A 1 89 ? 17.036 4.083 -14.081 1.00 96.94 89 MET A CA 1
ATOM 697 C C . MET A 1 89 ? 15.518 4.303 -14.017 1.00 96.94 89 MET A C 1
ATOM 699 O O . MET A 1 89 ? 15.005 4.699 -12.970 1.00 96.94 89 MET A O 1
ATOM 703 N N . PHE A 1 90 ? 14.787 3.984 -15.090 1.00 95.88 90 PHE A N 1
ATOM 704 C CA . PHE A 1 90 ? 13.323 4.048 -15.107 1.00 95.88 90 PHE A CA 1
ATOM 705 C C . PHE A 1 90 ? 12.690 3.087 -14.102 1.00 95.88 90 PHE A C 1
ATOM 707 O O . PHE A 1 90 ? 11.778 3.489 -13.382 1.00 95.88 90 PHE A O 1
ATOM 714 N N . LEU A 1 91 ? 13.188 1.851 -14.010 1.00 96.62 91 LEU A N 1
ATOM 715 C CA . LEU A 1 91 ? 12.700 0.862 -13.050 1.00 96.62 91 LEU A CA 1
ATOM 716 C C . LEU A 1 91 ? 12.850 1.352 -11.603 1.00 96.62 91 LEU A C 1
ATOM 718 O O . LEU A 1 91 ? 11.889 1.319 -10.836 1.00 96.62 91 LEU A O 1
ATOM 722 N N . ILE A 1 92 ? 14.036 1.843 -11.236 1.00 96.06 92 ILE A N 1
ATOM 723 C CA . ILE A 1 92 ? 14.323 2.331 -9.881 1.00 96.06 92 ILE A CA 1
ATOM 724 C C . ILE A 1 92 ? 13.469 3.560 -9.557 1.00 96.06 92 ILE A C 1
ATOM 726 O O . ILE A 1 92 ? 12.844 3.600 -8.497 1.00 96.06 92 ILE A O 1
ATOM 730 N N . LEU A 1 93 ? 13.394 4.541 -10.465 1.00 96.44 93 LEU A N 1
ATOM 731 C CA . LEU A 1 93 ? 12.563 5.736 -10.276 1.00 96.44 93 LEU A CA 1
ATOM 732 C C . LEU A 1 93 ? 11.089 5.371 -10.105 1.00 96.44 93 LEU A C 1
ATOM 734 O O . LEU A 1 93 ? 10.430 5.877 -9.199 1.00 96.44 93 LEU A O 1
ATOM 738 N N . TYR A 1 94 ? 10.586 4.461 -10.940 1.00 95.19 94 TYR A N 1
ATOM 739 C CA . TYR A 1 94 ? 9.217 3.980 -10.850 1.00 95.19 94 TYR A CA 1
ATOM 740 C C . TYR A 1 94 ? 8.929 3.355 -9.481 1.00 95.19 94 TYR A C 1
ATOM 742 O O . TYR A 1 94 ? 7.989 3.777 -8.803 1.00 95.19 94 TYR A O 1
ATOM 750 N N . VAL A 1 95 ? 9.752 2.389 -9.055 1.00 94.19 95 VAL A N 1
ATOM 751 C CA . VAL A 1 95 ? 9.570 1.698 -7.773 1.00 94.19 95 VAL A CA 1
ATOM 752 C C . VAL A 1 95 ? 9.621 2.694 -6.619 1.00 94.19 95 VAL A C 1
ATOM 754 O O . VAL A 1 95 ? 8.711 2.690 -5.795 1.00 94.19 95 VAL A O 1
ATOM 757 N N . LEU A 1 96 ? 10.621 3.580 -6.573 1.00 95.25 96 LEU A N 1
ATOM 758 C CA . LEU A 1 96 ? 10.770 4.565 -5.499 1.00 95.25 96 LEU A CA 1
ATOM 759 C C . LEU A 1 96 ? 9.573 5.517 -5.421 1.00 95.25 96 LEU A C 1
ATOM 761 O O . LEU A 1 96 ? 8.966 5.646 -4.358 1.00 95.25 96 LEU A O 1
ATOM 765 N N . CYS A 1 97 ? 9.193 6.148 -6.535 1.00 95.62 97 CYS A N 1
ATOM 766 C CA . CYS A 1 97 ? 8.089 7.105 -6.554 1.00 95.62 97 CYS A CA 1
ATOM 767 C C . CYS A 1 97 ? 6.758 6.447 -6.178 1.00 95.62 97 CYS A C 1
ATOM 769 O O . CYS A 1 97 ? 6.032 6.967 -5.328 1.00 95.62 97 CYS A O 1
ATOM 771 N N . LEU A 1 98 ? 6.450 5.291 -6.774 1.00 93.00 98 LEU A N 1
ATOM 772 C CA . LEU A 1 98 ? 5.229 4.549 -6.475 1.00 93.00 98 LEU A CA 1
ATOM 773 C C . LEU A 1 98 ? 5.176 4.158 -4.994 1.00 93.00 98 LEU A C 1
ATOM 775 O O . LEU A 1 98 ? 4.173 4.377 -4.313 1.00 93.00 98 LEU A O 1
ATOM 779 N N . HIS A 1 99 ? 6.273 3.606 -4.488 1.00 90.88 99 HIS A N 1
ATOM 780 C CA . HIS A 1 99 ? 6.393 3.158 -3.112 1.00 90.88 99 HIS A CA 1
ATOM 781 C C . HIS A 1 99 ? 6.201 4.306 -2.116 1.00 90.88 99 HIS A C 1
ATOM 783 O O . HIS A 1 99 ? 5.438 4.166 -1.159 1.00 90.88 99 HIS A O 1
ATOM 789 N N . SER A 1 100 ? 6.808 5.471 -2.366 1.00 94.31 100 SER A N 1
ATOM 790 C CA . SER A 1 100 ? 6.635 6.659 -1.522 1.00 94.31 100 SER A CA 1
ATOM 791 C C . SER A 1 100 ? 5.177 7.124 -1.442 1.00 94.31 100 SER A C 1
ATOM 793 O O . SER A 1 100 ? 4.709 7.469 -0.355 1.00 94.31 100 SER A O 1
ATOM 795 N N . VAL A 1 101 ? 4.429 7.084 -2.551 1.00 93.69 101 VAL A N 1
ATOM 796 C CA . VAL A 1 101 ? 2.994 7.428 -2.555 1.00 93.69 101 VAL A CA 1
ATOM 797 C C . VAL A 1 101 ? 2.199 6.469 -1.667 1.00 93.69 101 VAL A C 1
ATOM 799 O O . VAL A 1 101 ? 1.388 6.907 -0.847 1.00 93.69 101 VAL A O 1
ATOM 802 N N . PHE A 1 102 ? 2.460 5.164 -1.762 1.00 92.88 102 PHE A N 1
ATOM 803 C CA . PHE A 1 102 ? 1.776 4.172 -0.931 1.00 92.88 102 PHE A CA 1
ATOM 804 C C . PHE A 1 102 ? 2.153 4.254 0.556 1.00 92.88 102 PHE A C 1
ATOM 806 O O . PHE A 1 102 ? 1.285 4.031 1.409 1.00 92.88 102 PHE A O 1
ATOM 813 N N . ILE A 1 103 ? 3.395 4.619 0.893 1.00 94.62 103 ILE A N 1
ATOM 814 C CA . ILE A 1 103 ? 3.788 4.918 2.280 1.00 94.62 103 ILE A CA 1
ATOM 815 C C . ILE A 1 103 ? 2.964 6.090 2.815 1.00 94.62 103 ILE A C 1
ATOM 817 O O . ILE A 1 103 ? 2.368 5.981 3.889 1.00 94.62 103 ILE A O 1
ATOM 821 N N . LEU A 1 104 ? 2.879 7.191 2.063 1.00 93.62 104 LEU A N 1
ATOM 822 C CA . LEU A 1 104 ? 2.139 8.386 2.475 1.00 93.62 104 LEU A CA 1
ATOM 823 C C . LEU A 1 104 ? 0.660 8.065 2.745 1.00 93.62 104 LEU A C 1
ATOM 825 O O . LEU A 1 104 ? 0.089 8.459 3.762 1.00 93.62 104 LEU A O 1
ATOM 829 N N . PHE A 1 105 ? 0.062 7.267 1.867 1.00 91.69 105 PHE A N 1
ATOM 830 C CA . PHE A 1 105 ? -1.274 6.702 2.026 1.00 91.69 105 PHE A CA 1
ATOM 831 C C . PHE A 1 105 ? -1.434 5.872 3.310 1.00 91.69 105 PHE A C 1
ATOM 833 O O . PHE A 1 105 ? -2.462 5.981 3.982 1.00 91.69 105 PHE A O 1
ATOM 840 N N . GLY A 1 106 ? -0.438 5.076 3.697 1.00 91.88 106 GLY A N 1
ATOM 841 C CA . GLY A 1 106 ? -0.457 4.331 4.961 1.00 91.88 106 GLY A CA 1
ATOM 842 C C . GLY A 1 106 ? -0.411 5.227 6.189 1.00 91.88 106 GLY A C 1
ATOM 843 O O . GLY A 1 106 ? -1.178 5.029 7.129 1.00 91.88 106 GLY A O 1
ATOM 844 N N . VAL A 1 107 ? 0.444 6.250 6.166 1.00 94.94 107 VAL A N 1
ATOM 845 C CA . VAL A 1 107 ? 0.566 7.218 7.265 1.00 94.94 107 VAL A CA 1
ATOM 846 C C . VAL A 1 107 ? -0.735 8.009 7.440 1.00 94.94 107 VAL A C 1
ATOM 848 O O . VAL A 1 107 ? -1.200 8.199 8.568 1.00 94.94 107 VAL A O 1
ATOM 851 N N . PHE A 1 108 ? -1.390 8.412 6.348 1.00 92.31 108 PHE A N 1
ATOM 852 C CA . PHE A 1 108 ? -2.701 9.062 6.427 1.00 92.31 108 PHE A CA 1
ATOM 853 C C . PHE A 1 108 ? -3.787 8.146 7.001 1.00 92.31 108 PHE A C 1
ATOM 855 O O . PHE A 1 108 ? -4.558 8.585 7.855 1.00 92.31 108 PHE A O 1
ATOM 862 N N . ALA A 1 109 ? -3.833 6.875 6.595 1.00 89.25 109 ALA A N 1
ATOM 863 C CA . ALA A 1 109 ? -4.775 5.921 7.178 1.00 89.25 109 ALA A CA 1
ATOM 864 C C . ALA A 1 109 ? -4.518 5.716 8.679 1.00 89.25 109 ALA A C 1
ATOM 866 O O . ALA A 1 109 ? -5.457 5.779 9.472 1.00 89.25 109 ALA A O 1
ATOM 867 N N . LEU A 1 110 ? -3.253 5.571 9.090 1.00 93.00 110 LEU A N 1
ATOM 868 C CA . LEU A 1 110 ? -2.876 5.391 10.493 1.00 93.00 110 LEU A CA 1
ATOM 869 C C . LEU A 1 110 ? -3.258 6.601 11.355 1.00 93.00 110 LEU A C 1
ATOM 871 O O . LEU A 1 110 ? -3.891 6.440 12.396 1.00 93.00 110 LEU A O 1
ATOM 875 N N . THR A 1 111 ? -2.930 7.819 10.918 1.00 93.81 111 THR A N 1
ATOM 876 C CA . THR A 1 111 ? -3.273 9.048 11.662 1.00 93.81 111 THR A CA 1
ATOM 877 C C . THR A 1 111 ? -4.787 9.221 11.820 1.00 93.81 111 THR A C 1
ATOM 879 O O . THR A 1 111 ? -5.266 9.623 12.885 1.00 93.81 111 THR A O 1
ATOM 882 N N . LYS A 1 112 ? -5.5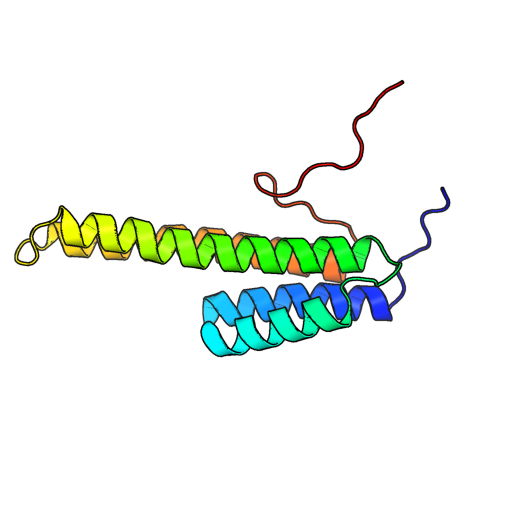68 8.857 10.796 1.00 89.19 112 LYS A N 1
ATOM 883 C CA . LYS A 1 112 ? -7.036 8.856 10.861 1.00 89.19 112 LYS A CA 1
ATOM 884 C C . LYS A 1 112 ? -7.582 7.770 11.783 1.00 89.19 112 LYS A C 1
ATOM 886 O O . LYS A 1 112 ? -8.473 8.078 12.573 1.00 89.19 112 LYS A O 1
ATOM 891 N N . ALA A 1 113 ? -7.026 6.559 11.739 1.00 89.56 113 ALA A N 1
ATOM 892 C CA . ALA A 1 113 ? -7.400 5.466 12.634 1.00 89.56 113 ALA A CA 1
ATOM 893 C C . ALA A 1 113 ? -7.159 5.835 14.104 1.00 89.56 113 ALA A C 1
ATOM 895 O O . ALA A 1 113 ? -8.059 5.681 14.925 1.00 89.56 113 ALA A O 1
ATOM 896 N N . LEU A 1 114 ? -5.992 6.410 14.421 1.00 91.38 114 LEU A N 1
ATOM 897 C CA . LEU A 1 114 ? -5.649 6.888 15.767 1.00 91.38 114 LEU A CA 1
ATOM 898 C C . LEU A 1 114 ? -6.574 8.011 16.259 1.00 91.38 114 LEU A C 1
ATOM 900 O O . LEU A 1 114 ? -6.814 8.128 17.455 1.00 91.38 114 LEU A O 1
ATOM 904 N N . SER A 1 115 ? -7.125 8.806 15.339 1.00 89.25 115 SER A N 1
ATOM 905 C CA . SER A 1 115 ? -8.110 9.850 15.649 1.00 89.25 115 SER A CA 1
ATOM 906 C C . SER A 1 115 ? -9.550 9.325 15.751 1.00 89.25 115 SER A C 1
ATOM 908 O O . SER A 1 115 ? -10.471 10.131 15.861 1.00 89.25 115 SER A O 1
ATOM 910 N N . GLY A 1 116 ? -9.775 8.011 15.610 1.00 84.88 116 GLY A N 1
ATOM 911 C CA . GLY A 1 116 ? -11.115 7.414 15.557 1.00 84.88 116 GLY A CA 1
ATOM 912 C C . GLY A 1 116 ? -11.940 7.831 14.335 1.00 84.88 116 GLY A C 1
ATOM 913 O O . GLY A 1 116 ? -13.153 7.648 14.308 1.00 84.88 116 GLY A O 1
ATOM 914 N N . LYS A 1 117 ? -11.307 8.412 13.310 1.00 84.44 117 LYS A N 1
ATOM 915 C CA . LYS A 1 117 ? -11.999 8.913 12.122 1.00 84.44 117 LYS A CA 1
ATOM 916 C C . LYS A 1 117 ? -11.995 7.866 11.021 1.00 84.44 117 LYS A C 1
ATOM 918 O O . LYS A 1 117 ? -10.990 7.198 10.756 1.00 84.44 117 LYS A O 1
ATOM 923 N N . LEU A 1 118 ? -13.118 7.797 10.315 1.00 80.44 118 LEU A N 1
ATOM 924 C CA . LEU A 1 118 ? -13.176 7.116 9.033 1.00 80.44 118 LEU A CA 1
ATOM 925 C C . LEU A 1 118 ? -12.196 7.794 8.074 1.00 80.44 118 LEU A C 1
ATOM 927 O O . LEU A 1 118 ? -12.090 9.023 8.009 1.00 80.44 118 LEU A O 1
ATOM 931 N N . TYR A 1 119 ? -11.474 6.972 7.335 1.00 73.88 119 TYR A N 1
ATOM 932 C CA . TYR A 1 119 ? -10.671 7.408 6.212 1.00 73.88 119 TYR A CA 1
ATOM 933 C C . TYR A 1 119 ? -11.159 6.660 4.989 1.00 73.88 119 TYR A C 1
ATOM 935 O O . TYR A 1 119 ? -11.582 5.518 5.103 1.00 73.88 119 TYR A O 1
ATOM 943 N N . PHE A 1 120 ? -11.150 7.322 3.841 1.00 71.88 120 PHE A N 1
ATOM 944 C CA . PHE A 1 120 ? -11.397 6.691 2.559 1.00 71.88 120 PHE A CA 1
ATOM 945 C C . PHE A 1 120 ? -10.262 7.082 1.636 1.00 71.88 120 PHE A C 1
ATOM 947 O O . PHE A 1 120 ? -10.010 8.269 1.433 1.00 71.88 120 PHE A O 1
ATOM 954 N N . TYR A 1 121 ? -9.558 6.087 1.099 1.00 60.91 121 TYR A N 1
ATOM 955 C CA . TYR A 1 121 ? -8.548 6.351 0.085 1.00 60.91 121 TYR A CA 1
ATOM 956 C C . TYR A 1 121 ? -9.210 7.038 -1.116 1.00 60.91 121 TYR A C 1
ATOM 958 O O . TYR A 1 121 ? -10.144 6.454 -1.672 1.00 60.91 121 TYR A O 1
ATOM 966 N N . PRO A 1 122 ? -8.728 8.216 -1.553 1.00 58.28 122 PRO A N 1
ATOM 967 C CA . PRO A 1 122 ? -9.426 9.064 -2.525 1.00 58.28 122 PRO A CA 1
ATOM 968 C C . PRO A 1 122 ? -9.690 8.406 -3.891 1.00 58.28 122 PRO A C 1
ATOM 970 O O . PRO A 1 122 ? -10.567 8.857 -4.614 1.00 58.28 122 PRO A O 1
ATOM 973 N N . LEU A 1 123 ? -8.979 7.325 -4.236 1.00 57.19 123 LEU A N 1
ATOM 974 C CA . LEU A 1 123 ? -9.131 6.598 -5.509 1.00 57.19 123 LEU A CA 1
ATOM 975 C C . LEU A 1 123 ? -9.708 5.176 -5.360 1.00 57.19 123 LEU A C 1
ATOM 977 O O . LEU A 1 123 ? -10.067 4.546 -6.349 1.00 57.19 123 LEU A O 1
ATOM 981 N N . ILE A 1 124 ? -9.778 4.638 -4.138 1.00 57.19 124 ILE A N 1
ATOM 982 C CA . ILE A 1 124 ? -10.088 3.217 -3.884 1.00 57.19 124 ILE A CA 1
ATOM 983 C C . ILE A 1 124 ? -11.335 3.076 -2.998 1.00 57.19 124 ILE A C 1
ATOM 985 O O . ILE A 1 124 ? -12.115 2.132 -3.166 1.00 57.19 124 ILE A O 1
ATOM 989 N N . GLY A 1 125 ? -11.566 4.001 -2.065 1.00 53.31 125 GLY A N 1
ATOM 990 C CA . GLY A 1 125 ? -12.722 3.989 -1.174 1.00 53.31 125 GLY A CA 1
ATOM 991 C C . GLY A 1 125 ? -13.972 4.511 -1.876 1.00 53.31 125 GLY A C 1
ATOM 992 O O . GLY A 1 125 ? -14.034 5.680 -2.233 1.00 53.31 125 GLY A O 1
ATOM 993 N N . LYS A 1 126 ? -14.995 3.664 -2.043 1.00 55.06 126 LYS A N 1
ATOM 994 C CA . LYS A 1 126 ? -16.338 4.159 -2.363 1.00 55.06 126 LYS A CA 1
ATOM 995 C C . LYS A 1 126 ? -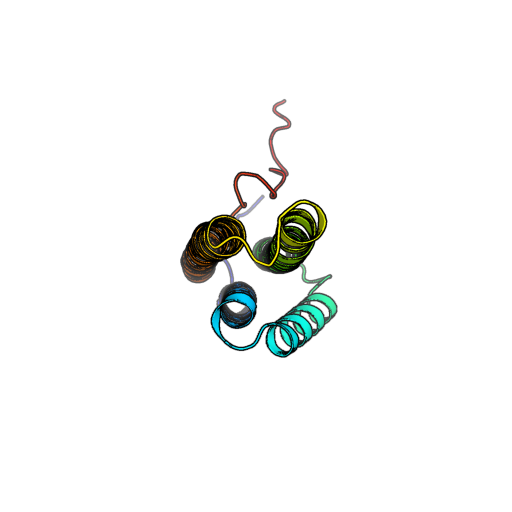16.887 4.868 -1.125 1.00 55.06 126 LYS A C 1
ATOM 997 O O . LYS A 1 126 ? -16.930 4.265 -0.053 1.00 55.06 126 LYS A O 1
ATOM 1002 N N . SER A 1 127 ? -17.315 6.118 -1.292 1.00 50.69 127 SER A N 1
ATOM 1003 C CA . SER A 1 127 ? -18.190 6.791 -0.334 1.00 50.69 127 SER A CA 1
ATOM 1004 C C . SER A 1 127 ? -19.511 6.026 -0.302 1.00 50.69 127 SER A C 1
ATOM 1006 O O . SER A 1 127 ? -20.320 6.124 -1.224 1.00 50.69 127 SER A O 1
ATOM 1008 N N . ALA A 1 128 ? -19.721 5.197 0.716 1.00 53.00 128 ALA A N 1
ATOM 1009 C CA . ALA A 1 128 ? -21.054 4.701 1.019 1.00 53.00 128 ALA A CA 1
ATOM 1010 C C . ALA A 1 128 ? -21.821 5.848 1.692 1.00 53.00 128 ALA A C 1
ATOM 1012 O O . ALA A 1 128 ? -21.854 5.933 2.915 1.00 53.00 128 ALA A O 1
ATOM 1013 N N . GLY A 1 129 ? -22.352 6.783 0.897 1.00 50.03 129 GLY A N 1
ATOM 1014 C CA . GLY A 1 129 ? -23.134 7.898 1.435 1.00 50.03 129 GLY A CA 1
ATOM 1015 C C . GLY A 1 129 ? -23.162 9.165 0.588 1.00 50.03 129 GLY A C 1
ATOM 1016 O O . GLY A 1 129 ? -22.890 10.239 1.106 1.00 50.03 129 GLY A O 1
ATOM 1017 N N . GLN A 1 130 ? -23.502 9.056 -0.695 1.00 45.97 130 GLN A N 1
ATOM 1018 C CA . GLN A 1 130 ? -24.129 10.153 -1.442 1.00 45.97 130 GLN A CA 1
ATOM 1019 C C . GLN A 1 130 ? -25.274 9.576 -2.281 1.00 45.97 130 GLN A C 1
ATOM 1021 O O . GLN A 1 130 ? -25.233 9.573 -3.504 1.00 45.97 130 GLN A O 1
ATOM 1026 N N . HIS A 1 131 ? -26.287 9.039 -1.603 1.00 37.59 131 HIS A N 1
ATOM 1027 C CA . HIS A 1 131 ? -27.649 9.198 -2.098 1.00 37.59 131 HIS A CA 1
ATOM 1028 C C . HIS A 1 131 ? -28.228 10.343 -1.269 1.00 37.59 131 HIS A C 1
ATOM 1030 O O . HIS A 1 131 ? -28.618 10.150 -0.119 1.00 37.59 131 HIS A O 1
ATOM 1036 N N . HIS A 1 132 ? -28.105 11.556 -1.814 1.00 43.94 132 HIS A N 1
ATOM 1037 C CA . HIS A 1 132 ? -29.053 12.617 -1.507 1.00 43.94 132 HIS A CA 1
ATOM 1038 C C . HIS A 1 132 ? -30.432 12.126 -1.963 1.00 43.94 132 HIS A C 1
ATOM 1040 O O . HIS A 1 132 ? -30.530 11.568 -3.059 1.00 43.94 132 HIS A O 1
ATOM 1046 N N . ASP A 1 133 ? -31.396 12.353 -1.074 1.00 37.19 133 ASP A N 1
ATOM 1047 C CA . ASP A 1 133 ? -32.836 12.547 -1.281 1.00 37.19 133 ASP A CA 1
ATOM 1048 C C . ASP A 1 133 ? -33.668 11.406 -1.894 1.00 37.19 133 ASP A C 1
ATOM 1050 O O . ASP A 1 133 ? -33.482 11.039 -3.076 1.00 37.19 133 ASP A O 1
#

Sequence (133 aa):
MKILEPTKQEIQIASTAATLYLLNILILPFLAFVLLLVLYQRHRDHVSTLVQCHLIQAMRASVCAGIMLVLVSAGILLFGDWHHVGTWMFLILYVLCLHSVFILFGVFALTKALSGKLYFYPLIGKSAGQHHD

Organism: NCBI:txid2828731